Protein AF-A0A626YR26-F1 (afdb_monomer_lite)

Radius of gyration: 14.91 Å; chains: 1; bounding box: 33×24×43 Å

Organism: Salmonella enterica (NCBI:txid28901)

InterPro domains:
  IPR010758 Trans-2-enoyl-CoA reductase [PTHR37480] (1-60)
  IPR050048 Trans-2-enoyl-CoA reductase-like, NAD(P)H binding domain [PF12242] (2-60)

pLDDT: mean 97.1, std 1.92, range [88.5, 98.75]

Structure (mmCIF, N/CA/C/O backbone):
data_AF-A0A626YR26-F1
#
_entry.id   AF-A0A626YR26-F1
#
loop_
_atom_site.group_PDB
_atom_site.id
_atom_site.type_symbol
_atom_site.label_atom_id
_atom_site.label_alt_id
_atom_site.label_comp_id
_atom_site.label_asym_id
_atom_site.label_entity_id
_atom_site.label_seq_id
_atom_site.pdbx_PDB_ins_code
_atom_site.Cartn_x
_atom_site.Cartn_y
_atom_site.Cartn_z
_atom_site.occupancy
_atom_site.B_iso_or_equiv
_atom_site.auth_seq_id
_atom_site.auth_comp_id
_atom_site.auth_asym_id
_atom_site.auth_atom_id
_atom_site.pdbx_PDB_model_num
ATOM 1 N N . MET A 1 1 ? -4.135 -7.280 -22.197 1.00 88.50 1 MET A N 1
ATOM 2 C CA . MET A 1 1 ? -2.701 -6.927 -22.285 1.00 88.50 1 MET A CA 1
ATOM 3 C C . MET A 1 1 ? -1.957 -7.759 -21.253 1.00 88.50 1 MET A C 1
ATOM 5 O O . MET A 1 1 ? -2.465 -7.875 -20.145 1.00 88.50 1 MET A O 1
ATOM 9 N N . ILE A 1 2 ? -0.815 -8.350 -21.609 1.00 94.38 2 ILE A N 1
ATOM 10 C CA . ILE A 1 2 ? 0.087 -8.996 -20.641 1.00 94.38 2 ILE A CA 1
ATOM 11 C C . ILE A 1 2 ? 0.896 -7.881 -19.964 1.00 94.38 2 ILE A C 1
ATOM 13 O O . ILE A 1 2 ? 1.447 -7.034 -20.663 1.00 94.38 2 ILE A O 1
ATOM 17 N N . ILE A 1 3 ? 0.900 -7.830 -18.629 1.00 96.56 3 ILE A N 1
ATOM 18 C CA . ILE A 1 3 ? 1.598 -6.794 -17.851 1.00 96.56 3 ILE A CA 1
ATOM 19 C C . ILE A 1 3 ? 2.844 -7.413 -17.227 1.00 96.56 3 ILE A C 1
ATOM 21 O O . ILE A 1 3 ? 2.738 -8.283 -16.365 1.00 96.56 3 ILE A O 1
ATOM 25 N N . GLU A 1 4 ? 4.008 -6.917 -17.626 1.00 96.94 4 GLU A N 1
ATOM 26 C CA . GLU A 1 4 ? 5.308 -7.336 -17.103 1.00 96.94 4 GLU A CA 1
ATOM 27 C C . GLU A 1 4 ? 5.938 -6.225 -16.239 1.00 96.94 4 GLU A C 1
ATOM 29 O O . GLU A 1 4 ? 5.628 -5.035 -16.408 1.00 96.94 4 GLU A O 1
ATOM 34 N N . PRO A 1 5 ? 6.799 -6.577 -15.269 1.00 97.31 5 PRO A N 1
ATOM 35 C CA . PRO A 1 5 ? 7.487 -5.598 -14.439 1.00 97.31 5 PRO A CA 1
ATOM 36 C C . PRO A 1 5 ? 8.539 -4.828 -15.250 1.00 97.31 5 PRO A C 1
ATOM 38 O O . PRO A 1 5 ? 9.504 -5.404 -15.744 1.00 97.31 5 PRO A O 1
ATOM 41 N N . VAL A 1 6 ? 8.389 -3.503 -15.335 1.00 97.88 6 VAL A N 1
ATOM 42 C CA . VAL A 1 6 ? 9.392 -2.598 -15.919 1.00 97.88 6 VAL A CA 1
ATOM 43 C C . VAL A 1 6 ? 10.011 -1.783 -14.789 1.00 97.88 6 VAL A C 1
ATOM 45 O O . VAL A 1 6 ? 9.385 -0.854 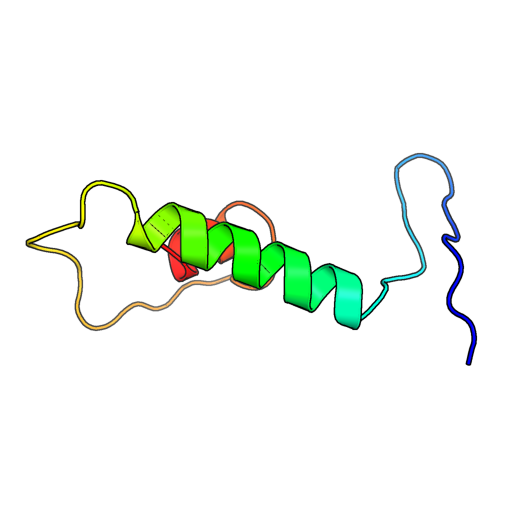-14.275 1.00 97.88 6 VAL A O 1
ATOM 48 N N . ILE A 1 7 ? 11.228 -2.145 -14.378 1.00 98.06 7 ILE A N 1
ATOM 49 C CA . ILE A 1 7 ? 11.897 -1.595 -13.189 1.00 98.06 7 ILE A CA 1
ATOM 50 C C . ILE A 1 7 ? 13.247 -0.988 -13.586 1.00 98.06 7 ILE A C 1
ATOM 52 O O . ILE A 1 7 ? 14.030 -1.619 -14.290 1.00 98.06 7 ILE A O 1
ATOM 56 N N . ASN A 1 8 ? 13.527 0.233 -13.123 1.00 97.75 8 ASN A N 1
ATOM 57 C CA . ASN A 1 8 ? 14.828 0.886 -13.259 1.00 97.75 8 ASN A CA 1
ATOM 58 C C . ASN A 1 8 ? 15.262 1.458 -11.901 1.00 97.75 8 ASN A C 1
ATOM 60 O O . ASN A 1 8 ? 14.639 2.389 -11.383 1.00 97.75 8 ASN A O 1
ATOM 64 N N . G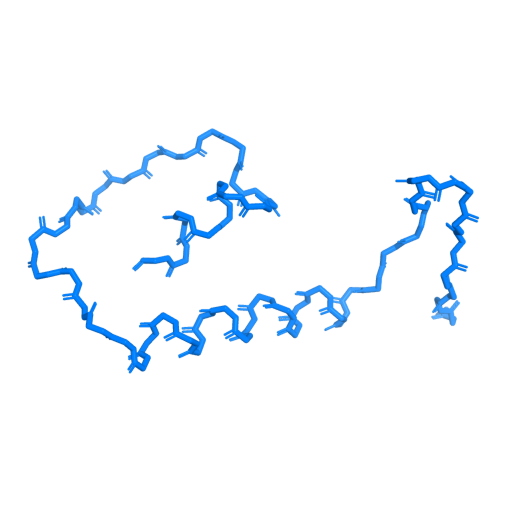LY A 1 9 ? 16.310 0.878 -11.311 1.00 97.31 9 GLY A N 1
ATOM 65 C CA . GLY A 1 9 ? 16.736 1.196 -9.949 1.00 97.31 9 GLY A CA 1
ATOM 66 C C . GLY A 1 9 ? 15.605 0.951 -8.946 1.00 97.31 9 GLY A C 1
ATOM 67 O O . GLY A 1 9 ? 15.077 -0.153 -8.856 1.00 97.31 9 GLY A O 1
ATOM 68 N N . VAL A 1 10 ? 15.209 1.999 -8.221 1.00 97.44 10 VAL A N 1
ATOM 69 C CA . VAL A 1 10 ? 14.118 1.967 -7.226 1.00 97.44 10 VAL A CA 1
ATOM 70 C C . VAL A 1 10 ? 12.757 2.397 -7.791 1.00 97.44 10 VAL A C 1
ATOM 72 O O . VAL A 1 10 ? 11.821 2.642 -7.034 1.00 97.44 10 VAL A O 1
ATOM 75 N N . VAL A 1 11 ? 12.632 2.520 -9.117 1.00 97.94 11 VAL A N 1
ATOM 76 C CA . VAL A 1 11 ? 11.404 2.976 -9.779 1.00 97.94 11 VAL A CA 1
ATOM 77 C C . VAL A 1 11 ? 10.794 1.848 -10.603 1.00 97.94 11 VAL A C 1
ATOM 79 O O . VAL A 1 11 ? 11.356 1.428 -11.615 1.00 97.94 11 VAL A O 1
ATOM 82 N N . ALA A 1 12 ? 9.601 1.406 -10.208 1.00 97.75 12 ALA A N 1
ATOM 83 C CA . ALA A 1 12 ? 8.738 0.567 -11.033 1.00 97.75 12 ALA A CA 1
ATOM 84 C C . ALA A 1 12 ? 7.820 1.454 -11.891 1.00 97.75 12 ALA A C 1
ATOM 86 O O . ALA A 1 12 ? 7.116 2.314 -11.366 1.00 97.75 12 ALA A O 1
ATOM 87 N N . ARG A 1 13 ? 7.833 1.259 -13.215 1.00 97.75 13 ARG A N 1
ATOM 88 C CA . ARG A 1 13 ? 6.999 2.007 -14.178 1.00 97.75 13 ARG A CA 1
ATOM 89 C C . ARG A 1 13 ? 5.678 1.310 -14.512 1.00 97.75 13 ARG A C 1
ATOM 91 O O . ARG A 1 13 ? 4.822 1.915 -15.149 1.00 97.75 13 ARG A O 1
ATOM 98 N N . THR A 1 14 ? 5.511 0.056 -14.099 1.00 97.81 14 THR A N 1
ATOM 99 C CA . THR A 1 14 ? 4.284 -0.730 -14.282 1.00 97.81 14 THR A CA 1
ATOM 100 C C . THR A 1 14 ? 3.726 -1.187 -12.935 1.00 97.81 14 THR A C 1
ATOM 102 O O . THR A 1 14 ? 4.462 -1.337 -11.961 1.00 97.81 14 THR A O 1
ATOM 105 N N . ALA A 1 15 ? 2.411 -1.410 -12.876 1.00 97.69 15 ALA A N 1
ATOM 106 C CA . ALA A 1 15 ? 1.720 -1.958 -11.712 1.00 97.69 15 ALA A CA 1
ATOM 107 C C . ALA A 1 15 ? 0.666 -2.971 -12.173 1.00 97.69 15 ALA A C 1
ATOM 109 O O . ALA A 1 15 ? -0.114 -2.690 -13.084 1.00 97.69 15 ALA A O 1
ATOM 110 N N . HIS A 1 16 ? 0.639 -4.151 -11.553 1.00 98.19 16 HIS A N 1
ATOM 111 C CA . HIS A 1 16 ? -0.312 -5.197 -11.921 1.00 98.19 16 HIS A CA 1
ATOM 112 C C . HIS A 1 16 ? -1.619 -5.040 -11.123 1.00 98.19 16 HIS A C 1
ATOM 114 O O . HIS A 1 16 ? -1.595 -5.223 -9.903 1.00 98.19 16 HIS A O 1
ATOM 120 N N . PRO A 1 17 ? -2.777 -4.789 -11.764 1.00 98.12 17 PRO A N 1
ATOM 121 C CA . PRO A 1 17 ? -4.022 -4.466 -11.062 1.00 98.12 17 PRO A CA 1
ATOM 122 C C . PRO A 1 17 ? -4.473 -5.583 -10.112 1.00 98.12 17 PRO A C 1
ATOM 124 O O . PRO A 1 17 ? -4.727 -5.331 -8.934 1.00 98.12 17 PRO A O 1
ATOM 127 N N . GLU A 1 18 ? -4.471 -6.838 -10.572 1.00 98.31 18 GLU A N 1
ATOM 128 C CA . GLU A 1 18 ? -4.8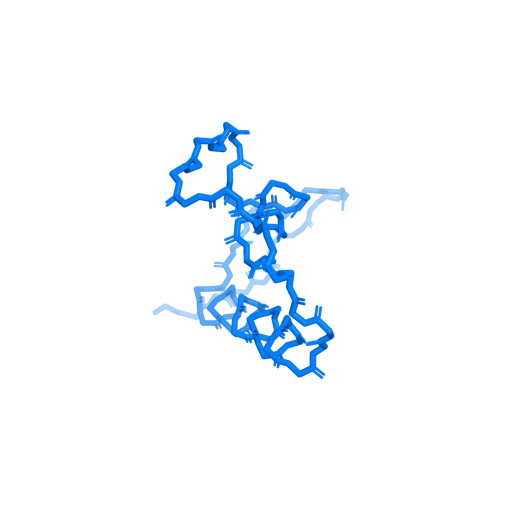47 -7.975 -9.716 1.00 98.31 18 GLU A CA 1
ATOM 129 C C . GLU A 1 18 ? -3.859 -8.219 -8.568 1.00 98.31 18 GLU A C 1
ATOM 131 O O . GLU A 1 18 ? -4.269 -8.624 -7.480 1.00 98.31 18 GLU A O 1
ATOM 136 N N . GLY A 1 19 ? -2.572 -7.916 -8.775 1.00 98.38 19 GLY A N 1
ATOM 137 C CA . GLY A 1 19 ? -1.547 -8.026 -7.741 1.00 98.38 19 GLY A CA 1
ATOM 138 C C . GLY A 1 19 ? -1.757 -6.978 -6.651 1.00 98.38 19 GLY A C 1
ATOM 139 O O . GLY A 1 19 ? -1.783 -7.315 -5.469 1.00 98.38 19 GLY A O 1
ATOM 140 N N . CYS A 1 20 ? -2.016 -5.724 -7.037 1.00 98.38 20 CYS A N 1
ATOM 141 C CA . CYS A 1 20 ? -2.378 -4.655 -6.105 1.00 98.38 20 CYS A CA 1
ATOM 142 C C . CYS A 1 20 ? -3.655 -4.998 -5.326 1.00 98.38 20 CYS A C 1
ATOM 144 O O . CYS A 1 20 ? -3.681 -4.874 -4.100 1.00 98.38 20 CYS A O 1
ATOM 146 N N . ARG A 1 21 ? -4.695 -5.502 -6.007 1.00 98.62 21 ARG A N 1
ATOM 147 C CA . ARG A 1 21 ? -5.933 -5.961 -5.359 1.00 98.62 21 ARG A CA 1
ATOM 148 C C . ARG A 1 21 ? -5.649 -7.059 -4.335 1.00 98.62 21 ARG A C 1
ATOM 150 O O . ARG A 1 21 ? -6.209 -7.029 -3.240 1.00 98.62 21 ARG A O 1
ATOM 157 N N . GLN A 1 22 ? -4.809 -8.034 -4.676 1.00 98.75 22 GLN A N 1
ATOM 158 C CA . GLN A 1 22 ? -4.463 -9.119 -3.762 1.00 98.75 22 GLN A CA 1
ATOM 159 C C . GLN A 1 22 ? -3.646 -8.623 -2.562 1.00 98.75 22 GLN A C 1
ATOM 161 O O . GLN A 1 22 ? -3.928 -9.023 -1.436 1.00 98.75 22 GLN A O 1
ATOM 166 N N . ALA A 1 23 ? -2.704 -7.701 -2.768 1.00 98.44 23 ALA A N 1
ATOM 167 C CA . ALA A 1 23 ? -1.925 -7.104 -1.685 1.00 98.44 23 ALA A CA 1
ATOM 168 C C . ALA A 1 23 ? -2.811 -6.360 -0.670 1.00 98.44 23 ALA A C 1
ATOM 170 O O . ALA A 1 23 ? -2.613 -6.502 0.536 1.00 98.44 23 ALA A O 1
ATOM 171 N N . VAL A 1 24 ? -3.823 -5.616 -1.137 1.00 98.62 24 VAL A N 1
ATOM 172 C CA . VAL A 1 24 ? -4.811 -4.964 -0.258 1.00 98.62 24 VAL A CA 1
ATOM 173 C C . VAL A 1 24 ? -5.659 -6.001 0.480 1.00 98.62 24 VAL A C 1
ATOM 175 O O . VAL A 1 24 ? -5.838 -5.888 1.690 1.00 98.62 24 VAL A O 1
ATOM 178 N N . LYS A 1 25 ? -6.139 -7.049 -0.208 1.00 98.62 25 LYS A N 1
ATOM 179 C CA . LYS A 1 25 ? -6.891 -8.141 0.439 1.00 98.62 25 LYS A CA 1
ATOM 180 C C . LYS A 1 25 ? -6.094 -8.809 1.558 1.00 98.62 25 LYS A C 1
ATOM 182 O O . LYS A 1 25 ? -6.656 -9.069 2.615 1.00 98.6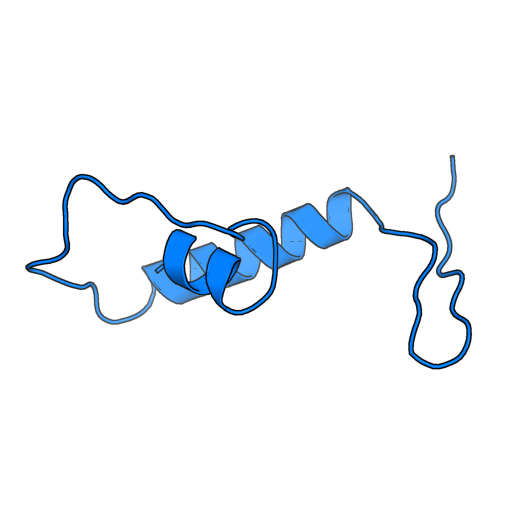2 25 LYS A O 1
ATOM 187 N N . ASN A 1 26 ? -4.799 -9.038 1.350 1.00 98.62 26 ASN A N 1
ATOM 188 C CA . ASN A 1 26 ? -3.929 -9.627 2.366 1.00 98.62 26 ASN A CA 1
ATOM 189 C C . ASN A 1 26 ? -3.803 -8.717 3.604 1.00 98.62 26 ASN A C 1
ATOM 191 O O . ASN A 1 26 ? -3.850 -9.216 4.724 1.00 98.62 26 ASN A O 1
ATOM 195 N N . GLN A 1 27 ? -3.701 -7.393 3.421 1.00 98.50 27 GLN A N 1
ATOM 196 C CA . GLN A 1 27 ? -3.668 -6.428 4.534 1.00 98.50 27 GLN A CA 1
ATOM 197 C C . GLN A 1 27 ? -4.997 -6.380 5.302 1.00 98.50 27 GLN A C 1
ATOM 199 O O . GLN A 1 27 ? -4.991 -6.361 6.529 1.00 98.50 27 GLN A O 1
ATOM 204 N N . ILE A 1 28 ? -6.133 -6.407 4.595 1.00 98.25 28 ILE A N 1
ATOM 205 C CA . ILE A 1 28 ? -7.467 -6.462 5.219 1.00 98.25 28 ILE A CA 1
ATOM 206 C C . ILE A 1 28 ? -7.619 -7.751 6.026 1.00 98.25 28 ILE A C 1
ATOM 208 O O . ILE A 1 28 ? -8.028 -7.704 7.182 1.00 98.25 28 ILE A O 1
ATOM 212 N N . TYR A 1 29 ? -7.251 -8.892 5.437 1.00 98.25 29 TYR A N 1
ATOM 213 C CA . TYR A 1 29 ? -7.291 -10.184 6.116 1.00 98.25 29 TYR A CA 1
ATOM 214 C C . TYR A 1 29 ? -6.442 -10.161 7.389 1.00 98.25 29 TYR A C 1
ATOM 216 O O . TYR A 1 29 ? -6.920 -10.562 8.446 1.00 98.25 29 TYR A O 1
ATOM 224 N N . TYR A 1 30 ? -5.216 -9.640 7.305 1.00 97.75 30 TYR A N 1
ATOM 225 C CA . TYR A 1 30 ? -4.348 -9.456 8.463 1.00 97.75 30 TYR A CA 1
ATOM 226 C C . TYR A 1 30 ? -5.043 -8.622 9.550 1.00 97.75 30 TYR A C 1
ATOM 228 O O . TYR A 1 30 ? -5.193 -9.095 10.673 1.00 97.75 30 TYR A O 1
ATOM 236 N N . SER A 1 31 ? -5.552 -7.432 9.209 1.00 96.25 31 SER A N 1
ATOM 237 C CA . SER A 1 31 ? -6.245 -6.548 10.159 1.00 96.25 31 SER A CA 1
ATOM 238 C C . SER A 1 31 ? -7.418 -7.247 10.862 1.00 96.25 31 SER A C 1
ATOM 240 O O . SER A 1 31 ? -7.514 -7.222 12.088 1.00 96.25 31 SER A O 1
ATOM 242 N N . GLN A 1 32 ? -8.259 -7.966 10.110 1.00 95.88 32 GLN A N 1
ATOM 243 C CA . GLN A 1 32 ? -9.428 -8.682 10.641 1.00 95.88 32 GLN A CA 1
ATOM 244 C C . GLN A 1 32 ? -9.080 -9.803 11.632 1.00 95.88 32 GLN A C 1
ATOM 246 O O . GLN A 1 32 ? -9.863 -10.075 12.539 1.00 95.88 32 GLN A O 1
ATOM 251 N N . HIS A 1 33 ? -7.923 -10.454 11.473 1.00 96.94 33 HIS A N 1
ATOM 252 C CA . HIS A 1 33 ? -7.497 -11.573 12.326 1.00 96.94 33 HIS A CA 1
ATOM 253 C C . HIS A 1 33 ? -6.676 -11.131 13.545 1.00 96.94 33 HIS A C 1
ATOM 255 O O . HIS A 1 33 ? -6.307 -11.960 14.378 1.00 96.94 33 HIS A O 1
ATOM 261 N N . HIS A 1 34 ? -6.401 -9.834 13.678 1.00 94.81 34 HIS A N 1
ATOM 262 C CA . HIS A 1 34 ? -5.703 -9.266 14.822 1.00 94.81 34 HIS A CA 1
ATOM 263 C C . HIS A 1 34 ? -6.647 -8.522 15.771 1.00 94.81 34 HIS A C 1
ATOM 265 O O . HIS A 1 34 ? -7.855 -8.398 15.550 1.00 94.81 34 HIS A O 1
ATOM 271 N N . LYS A 1 35 ? -6.088 -8.076 16.903 1.00 94.81 35 LYS A N 1
ATOM 272 C CA . LYS A 1 35 ? -6.837 -7.406 17.967 1.00 94.81 35 LYS A CA 1
ATOM 273 C C . LYS A 1 35 ? -7.497 -6.135 17.429 1.00 94.81 35 LYS A C 1
ATOM 275 O O . LYS A 1 35 ? -6.811 -5.179 17.084 1.00 94.81 35 LYS A O 1
ATOM 280 N N . GLN A 1 36 ? -8.827 -6.128 17.436 1.00 94.25 36 GLN A N 1
ATOM 281 C CA . GLN A 1 36 ? -9.629 -4.999 16.975 1.00 94.25 36 GLN A CA 1
ATOM 282 C C . GLN A 1 36 ? -9.542 -3.801 17.933 1.00 94.25 36 GLN A C 1
ATOM 284 O O . GLN A 1 36 ? -9.485 -3.957 19.160 1.00 94.25 36 GLN A O 1
ATOM 289 N N . ILE A 1 37 ? -9.571 -2.594 17.366 1.00 93.25 37 ILE A N 1
ATOM 290 C CA . ILE A 1 37 ? -9.537 -1.329 18.107 1.00 93.25 37 ILE A CA 1
ATOM 291 C C . ILE A 1 37 ? -10.954 -1.006 18.608 1.00 93.25 37 ILE A C 1
ATOM 293 O O . ILE A 1 37 ? -11.797 -0.518 17.863 1.00 93.25 37 ILE A O 1
ATOM 297 N N . GLN A 1 38 ? -11.220 -1.255 19.893 1.00 92.88 38 GLN A N 1
ATOM 298 C CA . GLN A 1 38 ? -12.570 -1.150 20.479 1.00 92.88 38 GLN A CA 1
ATOM 299 C C . GLN A 1 38 ? -13.132 0.286 20.545 1.00 92.88 38 GLN A C 1
ATOM 301 O O . GLN A 1 38 ? -14.345 0.485 20.537 1.00 92.88 38 GLN A O 1
ATOM 306 N N . HIS A 1 39 ? -12.266 1.304 20.589 1.00 94.69 39 HIS A N 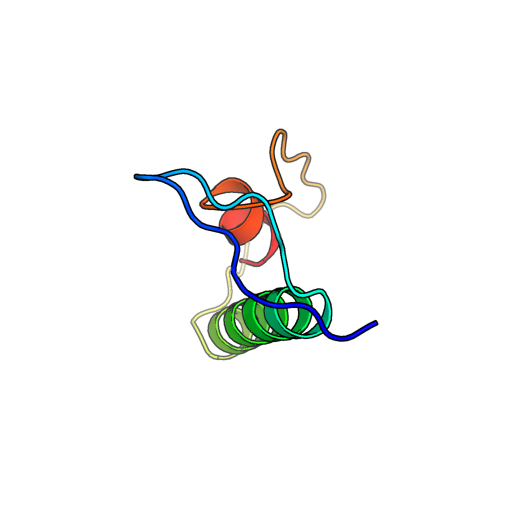1
ATOM 307 C CA . HIS A 1 39 ? -12.656 2.717 20.728 1.00 94.69 39 HIS A CA 1
ATOM 308 C C . HIS A 1 39 ? -12.031 3.602 19.640 1.00 94.69 39 HIS A C 1
ATOM 310 O O . HIS A 1 39 ? -11.535 4.694 19.911 1.00 94.69 39 HIS A O 1
ATOM 316 N N . GLY A 1 40 ? -12.029 3.103 18.401 1.00 93.00 40 GLY A N 1
ATOM 317 C CA . GLY A 1 40 ? -11.510 3.827 17.243 1.00 93.00 40 GLY A CA 1
ATOM 318 C C . GLY A 1 40 ? -12.413 4.983 16.776 1.00 93.00 40 GLY A C 1
ATOM 319 O O . GLY A 1 40 ? -13.614 5.015 17.072 1.00 93.00 40 GLY A O 1
ATOM 320 N N . PRO A 1 41 ? -11.858 5.947 16.022 1.00 96.44 41 PRO A N 1
ATOM 321 C CA . PRO A 1 41 ? -12.631 7.036 15.435 1.00 96.44 41 PRO A CA 1
ATOM 322 C C . PRO A 1 41 ? -13.636 6.515 14.394 1.00 96.44 41 PRO A C 1
ATOM 324 O O . PRO A 1 41 ? -13.297 5.719 13.527 1.00 96.44 41 PRO A O 1
ATOM 327 N N . ARG A 1 42 ? -14.883 7.009 14.433 1.00 95.31 42 ARG A N 1
ATOM 328 C CA . ARG A 1 42 ? -15.945 6.601 13.483 1.00 95.31 42 ARG A CA 1
ATOM 329 C C . ARG A 1 42 ? -15.896 7.322 12.133 1.00 95.31 42 ARG A C 1
ATOM 331 O O . ARG A 1 42 ? -16.492 6.861 11.167 1.00 95.31 42 ARG A O 1
ATOM 338 N N . ARG A 1 43 ? -15.257 8.492 12.082 1.00 97.81 43 ARG A N 1
ATOM 339 C CA . ARG A 1 43 ? -15.105 9.326 10.881 1.00 97.81 43 ARG A CA 1
ATOM 340 C C . ARG A 1 43 ? -13.640 9.707 10.777 1.00 97.81 43 ARG A C 1
ATOM 342 O O . ARG A 1 43 ? -13.127 10.355 11.685 1.00 97.81 43 ARG A O 1
ATOM 349 N N . VAL A 1 44 ? -12.987 9.285 9.701 1.00 97.75 44 VAL A N 1
ATOM 350 C CA . VAL A 1 44 ? -11.539 9.430 9.531 1.00 97.75 44 VAL A CA 1
ATOM 351 C C . VAL A 1 44 ? -11.252 10.023 8.159 1.00 97.75 44 VAL A C 1
ATOM 353 O O . VAL A 1 44 ? -11.752 9.530 7.149 1.00 97.75 44 VAL A O 1
ATOM 356 N N . LEU A 1 45 ? -10.441 11.078 8.128 1.00 98.25 45 LEU A N 1
ATOM 357 C CA . LEU A 1 45 ? -9.832 11.613 6.915 1.00 98.25 45 LEU A CA 1
ATOM 358 C C . LEU A 1 45 ? -8.355 11.221 6.920 1.00 98.25 45 LEU A C 1
ATOM 360 O O . LEU A 1 45 ? -7.646 11.521 7.876 1.00 98.25 45 LEU A O 1
ATOM 364 N N . ILE A 1 46 ? -7.895 10.579 5.848 1.00 98.19 46 ILE A N 1
ATOM 365 C CA . ILE A 1 46 ? -6.491 10.194 5.677 1.00 98.19 46 ILE A CA 1
ATOM 366 C C . ILE A 1 46 ? -5.981 10.830 4.387 1.00 98.19 46 ILE A C 1
ATOM 368 O O . ILE A 1 46 ? -6.462 10.514 3.298 1.00 98.19 46 ILE A O 1
ATOM 372 N N . LEU A 1 47 ? -4.997 11.721 4.507 1.00 98.38 47 LEU A N 1
ATOM 373 C CA . LEU A 1 47 ? -4.305 12.319 3.368 1.00 98.38 47 LEU A CA 1
ATOM 374 C C . LEU A 1 47 ? -3.135 11.408 2.972 1.00 98.38 47 LEU A C 1
ATOM 376 O O . LEU A 1 47 ? -2.269 11.128 3.795 1.00 98.38 47 LEU A O 1
ATOM 380 N N . GLY A 1 48 ? -3.128 10.917 1.728 1.00 97.94 48 GLY A N 1
ATOM 381 C CA . GLY A 1 48 ? -2.137 9.934 1.262 1.00 97.94 48 GLY A CA 1
ATOM 382 C C . GLY A 1 48 ? -2.517 8.472 1.538 1.00 97.94 48 GLY A C 1
ATOM 383 O O . GLY A 1 48 ? -1.676 7.670 1.923 1.00 97.94 48 GLY A O 1
ATOM 384 N N . ALA A 1 49 ? -3.784 8.102 1.340 1.00 98.50 49 ALA A N 1
ATOM 385 C CA . ALA A 1 49 ? -4.313 6.791 1.732 1.00 98.50 49 ALA A CA 1
ATOM 386 C C . ALA A 1 49 ? -4.196 5.669 0.674 1.00 98.50 49 ALA A C 1
ATOM 388 O O . ALA A 1 49 ? -4.888 4.655 0.771 1.00 98.50 49 ALA A O 1
ATOM 389 N N . SER A 1 50 ? -3.399 5.866 -0.379 1.00 98.19 50 SER A N 1
ATOM 390 C CA . SER A 1 50 ? -3.312 4.949 -1.528 1.00 98.19 50 SER A CA 1
ATOM 391 C C . SER A 1 50 ? -2.187 3.917 -1.426 1.00 98.19 50 SER A C 1
ATOM 393 O O . SER A 1 50 ? -2.218 2.921 -2.145 1.00 98.19 50 SER A O 1
ATOM 395 N N . SER A 1 51 ? -1.186 4.136 -0.571 1.00 98.19 51 SER A N 1
ATOM 396 C CA . SER A 1 51 ? -0.043 3.231 -0.411 1.00 98.19 51 SER A CA 1
ATOM 397 C C . SER A 1 51 ? 0.600 3.350 0.975 1.00 98.19 51 SER A C 1
ATOM 399 O O . SER A 1 51 ? 0.260 4.235 1.764 1.00 98.19 51 SER A O 1
ATOM 401 N N . GLY A 1 52 ? 1.533 2.439 1.272 1.00 98.19 52 GLY A N 1
ATOM 402 C CA . GLY A 1 52 ? 2.380 2.492 2.466 1.00 98.19 52 GLY A CA 1
ATOM 403 C C . GLY A 1 52 ? 1.589 2.606 3.771 1.00 98.19 52 GLY A C 1
ATOM 404 O O . GLY A 1 52 ? 0.539 1.984 3.933 1.00 98.19 52 GLY A O 1
ATOM 405 N N . PHE A 1 53 ? 2.087 3.429 4.696 1.00 98.31 53 PHE A N 1
ATOM 406 C CA . PHE A 1 53 ? 1.454 3.613 6.002 1.00 98.31 53 PHE A CA 1
ATOM 407 C C . PHE A 1 53 ? 0.092 4.304 5.937 1.00 98.31 53 PHE A C 1
ATOM 409 O O . PHE A 1 53 ? -0.762 4.001 6.761 1.00 98.31 53 PHE A O 1
ATOM 416 N N . GLY A 1 54 ? -0.153 5.183 4.961 1.00 98.50 54 GLY A N 1
ATOM 417 C CA . GLY A 1 54 ? -1.466 5.814 4.810 1.00 98.50 54 GLY A CA 1
ATOM 418 C C . GLY A 1 54 ? -2.543 4.811 4.393 1.00 98.50 54 GLY A C 1
ATOM 419 O O . GLY A 1 54 ? -3.657 4.847 4.913 1.00 98.50 54 GLY A O 1
ATOM 420 N N . LEU A 1 55 ? -2.206 3.869 3.505 1.00 98.62 55 LEU A N 1
ATOM 421 C CA . LEU A 1 55 ? -3.085 2.741 3.190 1.00 98.62 55 LEU A CA 1
ATOM 422 C C . LEU A 1 55 ? -3.261 1.816 4.399 1.00 98.62 55 LEU A C 1
ATOM 424 O O . LEU A 1 55 ? -4.389 1.444 4.703 1.00 98.62 55 LEU A O 1
ATOM 428 N N . ALA A 1 56 ? -2.181 1.484 5.112 1.00 98.06 56 ALA A N 1
ATOM 429 C CA . ALA A 1 56 ? -2.263 0.635 6.300 1.00 98.06 56 ALA A CA 1
ATOM 430 C C . ALA A 1 56 ? -3.159 1.258 7.385 1.00 98.06 56 ALA A C 1
ATOM 432 O O . ALA A 1 56 ? -4.028 0.580 7.917 1.00 98.06 56 ALA A O 1
ATOM 433 N N . ALA A 1 57 ? -3.027 2.564 7.641 1.00 97.25 57 ALA A N 1
ATOM 434 C CA . ALA A 1 57 ? -3.884 3.307 8.565 1.00 97.25 57 ALA A CA 1
ATOM 435 C C . ALA A 1 57 ? -5.352 3.358 8.114 1.00 97.25 57 ALA A C 1
ATOM 437 O O . ALA A 1 57 ? -6.240 3.508 8.944 1.00 97.25 57 ALA A O 1
ATOM 438 N N . ARG A 1 58 ? -5.616 3.248 6.805 1.00 97.88 58 ARG A N 1
ATOM 439 C CA . ARG A 1 58 ? -6.976 3.147 6.260 1.00 97.88 58 ARG A CA 1
ATOM 440 C C . ARG A 1 58 ? -7.569 1.740 6.390 1.00 97.88 58 ARG A C 1
ATOM 442 O O . ARG A 1 58 ? -8.787 1.609 6.357 1.00 97.88 58 ARG A O 1
ATOM 449 N N . VAL A 1 59 ? -6.726 0.709 6.445 1.00 97.19 59 VAL A N 1
ATOM 450 C CA . VAL A 1 59 ? -7.125 -0.707 6.523 1.00 97.19 59 VAL A CA 1
ATOM 451 C C . VAL A 1 59 ? -7.258 -1.203 7.969 1.00 97.19 59 VAL A C 1
ATOM 453 O O . VAL A 1 59 ? -8.058 -2.106 8.218 1.00 97.19 59 VAL A O 1
ATOM 456 N N . ALA A 1 60 ? -6.453 -0.659 8.885 1.00 93.69 60 ALA A N 1
ATOM 457 C CA . ALA A 1 60 ? -6.502 -0.936 10.321 1.00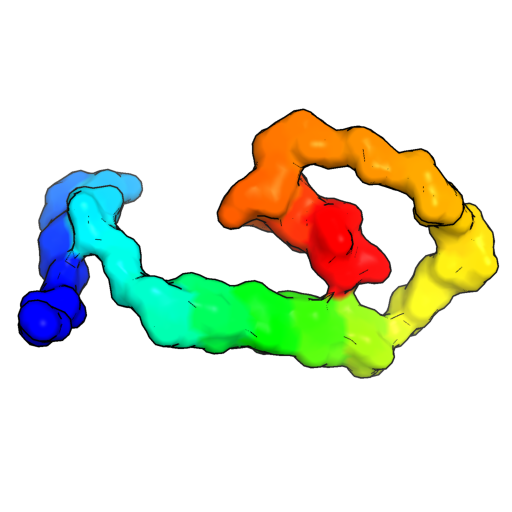 93.69 60 ALA A CA 1
ATOM 458 C C . ALA A 1 60 ? -7.863 -0.569 10.930 1.00 93.69 60 ALA A C 1
ATOM 460 O O . ALA A 1 60 ? -8.336 -1.361 11.773 1.00 93.69 60 ALA A O 1
#

Foldseek 3Di:
DDWDWDDDDPDTPTDDPVVLVVVLVVLLVVQVPDDDDPDDDPDDDQDPCSDDVNVSVVSD

Sequence (60 aa):
MIIEPVINGVVARTAHPEGCRQAVKNQIYYSQHHKQIQHGPRRVLILGASSGFGLAARVA

Secondary structure (DSSP, 8-state):
------EETTEE----HHHHHHHHHHHHHHHHHS---TT--SS---TTTTSHHHHHHHH-